Protein AF-A0A2E7NAD4-F1 (afdb_monomer)

pLDDT: mean 76.51, std 13.87, range [39.69, 90.75]

Secondary structure (DSSP, 8-state):
------HHHHHHHHHHHHHHH---HHHHHHHHHHHHT--HHHHHTT--HHHHHHHHHHHHHTT---S-S--PPP-

Foldseek 3Di:
DDPPDALVNVVVQLVVQCVPVVDQSVVSLVVVCVVVVHDSVVCVVSHDVVSVVSNVVSCVVVVVVPDPPDPPPDD

Structure (mmCIF, N/CA/C/O backbone):
data_AF-A0A2E7NAD4-F1
#
_entry.id   AF-A0A2E7NAD4-F1
#
loop_
_atom_site.group_PDB
_atom_site.id
_atom_site.type_symbol
_atom_site.label_atom_id
_atom_site.label_alt_id
_atom_site.label_comp_id
_atom_site.label_asym_id
_atom_site.label_entity_id
_atom_site.label_seq_id
_atom_site.pdbx_PDB_ins_code
_atom_site.Cartn_x
_atom_site.Cartn_y
_atom_site.Cartn_z
_atom_site.occupancy
_atom_site.B_iso_or_equiv
_atom_site.auth_seq_id
_atom_site.auth_comp_id
_atom_site.auth_asym_id
_atom_site.auth_atom_id
_atom_site.pdbx_PDB_model_num
ATOM 1 N N . MET A 1 1 ? 17.419 -10.870 -7.821 1.00 39.69 1 MET A N 1
ATOM 2 C CA . MET A 1 1 ? 16.894 -9.625 -8.429 1.00 39.69 1 MET A CA 1
ATOM 3 C C . MET A 1 1 ? 16.307 -8.740 -7.330 1.00 39.69 1 MET A C 1
ATOM 5 O O . MET A 1 1 ? 15.359 -9.156 -6.666 1.00 39.69 1 MET A O 1
ATOM 9 N N . LYS A 1 2 ? 16.920 -7.578 -7.053 1.00 43.31 2 LYS A N 1
ATOM 10 C CA . LYS A 1 2 ? 16.388 -6.589 -6.100 1.00 43.31 2 LYS A CA 1
ATOM 11 C C . LYS A 1 2 ? 15.245 -5.852 -6.790 1.00 43.31 2 LYS A C 1
ATOM 13 O O . LYS A 1 2 ? 15.479 -5.073 -7.702 1.00 43.31 2 LYS A O 1
AT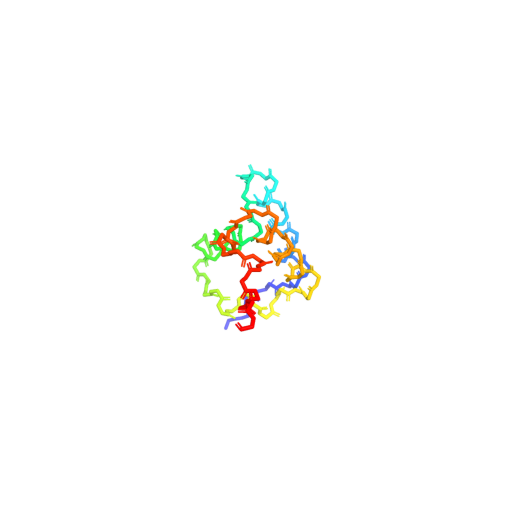OM 18 N N . LEU A 1 3 ? 14.021 -6.133 -6.361 1.00 55.28 3 LEU A N 1
ATOM 19 C CA . LEU A 1 3 ? 12.872 -5.295 -6.672 1.00 55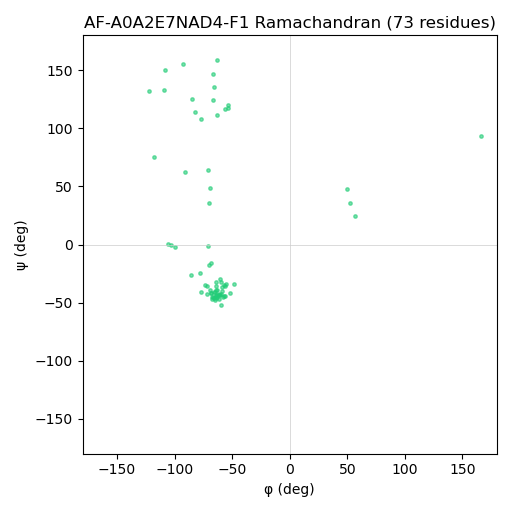.28 3 LEU A CA 1
ATOM 20 C C . LEU A 1 3 ? 13.163 -3.941 -6.007 1.00 55.28 3 LEU A C 1
ATOM 22 O O . LEU A 1 3 ? 13.270 -3.887 -4.782 1.00 55.28 3 LEU A O 1
ATOM 26 N N . GLY A 1 4 ? 13.403 -2.891 -6.795 1.00 63.00 4 GLY A N 1
ATOM 27 C CA . GLY A 1 4 ? 13.753 -1.538 -6.332 1.00 63.00 4 GLY A CA 1
ATOM 28 C C . GLY A 1 4 ? 12.595 -0.807 -5.648 1.00 63.00 4 GLY A C 1
ATOM 29 O O . GLY A 1 4 ? 12.426 0.393 -5.826 1.00 63.00 4 GLY A O 1
ATOM 30 N N . ILE A 1 5 ? 11.762 -1.540 -4.912 1.00 70.88 5 ILE 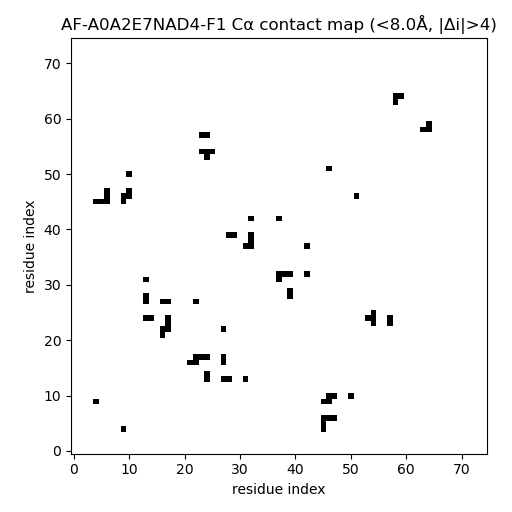A N 1
ATOM 31 C CA . ILE A 1 5 ? 10.619 -1.012 -4.184 1.00 70.88 5 ILE A CA 1
ATOM 32 C C . ILE A 1 5 ? 11.136 -0.524 -2.838 1.00 70.88 5 ILE A C 1
ATOM 34 O O . ILE A 1 5 ? 11.799 -1.256 -2.103 1.00 70.88 5 ILE A O 1
ATOM 38 N N . THR A 1 6 ? 10.853 0.736 -2.541 1.00 81.50 6 THR A N 1
ATOM 39 C CA . THR A 1 6 ? 11.101 1.343 -1.235 1.00 81.50 6 THR A CA 1
ATOM 40 C C . THR A 1 6 ? 9.763 1.563 -0.546 1.00 81.50 6 THR A C 1
ATOM 42 O O . THR A 1 6 ? 8.765 1.810 -1.218 1.00 81.50 6 THR A O 1
ATOM 45 N N . THR A 1 7 ? 9.737 1.516 0.786 1.00 81.31 7 THR A N 1
ATOM 46 C CA . THR A 1 7 ? 8.528 1.743 1.599 1.00 81.31 7 THR A CA 1
ATOM 47 C C . THR A 1 7 ? 7.836 3.057 1.219 1.00 81.31 7 THR A C 1
ATOM 49 O O . THR A 1 7 ? 6.627 3.102 1.036 1.00 81.31 7 THR A O 1
ATOM 52 N N . LYS A 1 8 ? 8.619 4.124 0.997 1.00 81.62 8 LYS A N 1
ATOM 53 C CA . LYS A 1 8 ? 8.102 5.440 0.587 1.00 81.62 8 LYS A CA 1
ATOM 54 C C . LYS A 1 8 ? 7.488 5.425 -0.814 1.00 81.62 8 LYS A C 1
ATOM 56 O O . LYS A 1 8 ? 6.412 5.981 -1.005 1.00 81.62 8 LYS A O 1
ATOM 61 N N . GLY A 1 9 ? 8.167 4.797 -1.777 1.00 84.19 9 GLY A N 1
ATOM 62 C CA . GLY A 1 9 ? 7.662 4.684 -3.147 1.00 84.19 9 GLY A CA 1
ATOM 63 C C . GLY A 1 9 ? 6.388 3.847 -3.213 1.00 84.19 9 GLY A C 1
ATOM 64 O O . GLY A 1 9 ? 5.437 4.239 -3.876 1.00 84.19 9 GLY A O 1
ATOM 65 N N . PHE A 1 10 ? 6.341 2.750 -2.454 1.00 85.06 10 PHE A N 1
ATOM 66 C CA . PHE A 1 10 ? 5.163 1.896 -2.357 1.00 85.06 10 PHE A CA 1
ATOM 67 C C . PHE A 1 10 ? 3.952 2.665 -1.821 1.00 85.06 10 PHE A C 1
ATOM 69 O O . PHE A 1 10 ? 2.917 2.693 -2.480 1.00 85.06 10 PHE A O 1
ATOM 76 N N . THR A 1 11 ? 4.090 3.358 -0.685 1.00 85.19 11 THR A N 1
ATOM 77 C CA . THR A 1 11 ? 2.994 4.156 -0.112 1.00 85.19 11 THR A CA 1
ATOM 78 C C . THR A 1 11 ? 2.465 5.197 -1.096 1.00 85.19 11 THR A C 1
ATOM 80 O O . THR A 1 11 ? 1.253 5.313 -1.252 1.00 85.19 11 THR A O 1
ATOM 83 N N . ALA A 1 12 ? 3.351 5.910 -1.801 1.00 87.56 12 ALA A N 1
ATOM 84 C CA . ALA A 1 12 ? 2.943 6.903 -2.793 1.00 87.56 12 ALA A CA 1
ATOM 85 C C . ALA A 1 12 ? 2.141 6.275 -3.945 1.00 87.56 12 ALA A C 1
ATOM 87 O O . ALA A 1 12 ? 1.102 6.812 -4.327 1.00 87.56 12 ALA A O 1
ATOM 88 N N . THR A 1 13 ? 2.580 5.119 -4.456 1.00 89.00 13 THR A N 1
ATOM 89 C CA . THR A 1 13 ? 1.856 4.388 -5.505 1.00 89.00 13 THR A CA 1
ATOM 90 C C . THR A 1 13 ? 0.486 3.911 -5.028 1.00 89.00 13 THR A C 1
ATOM 92 O O . THR A 1 13 ? -0.492 4.072 -5.749 1.00 89.00 13 THR A O 1
ATOM 95 N N . ILE A 1 14 ? 0.382 3.369 -3.810 1.00 88.06 14 ILE A N 1
ATOM 96 C CA . ILE A 1 14 ? -0.908 2.932 -3.261 1.00 88.06 14 ILE A CA 1
ATOM 97 C C . ILE A 1 14 ? -1.862 4.118 -3.091 1.00 88.06 14 ILE A C 1
ATOM 99 O O . ILE A 1 14 ? -3.013 4.026 -3.501 1.00 88.06 14 ILE A O 1
ATOM 103 N N . GLU A 1 15 ? -1.405 5.249 -2.547 1.00 88.06 15 GLU A N 1
ATOM 104 C CA . GLU A 1 15 ? -2.260 6.435 -2.394 1.00 88.06 15 GLU A CA 1
ATOM 105 C C . GLU A 1 15 ? -2.711 7.021 -3.738 1.00 88.06 15 GLU A C 1
ATOM 107 O O . GLU A 1 15 ? -3.812 7.561 -3.840 1.00 88.06 15 GLU A O 1
ATOM 112 N N . GLU A 1 16 ? -1.884 6.922 -4.778 1.00 90.75 16 GLU A N 1
ATOM 113 C CA . GLU A 1 16 ? -2.286 7.275 -6.137 1.00 90.75 16 GLU A CA 1
ATOM 114 C C . GLU A 1 16 ? -3.345 6.312 -6.680 1.00 90.75 16 GLU A C 1
ATOM 116 O O . GLU A 1 16 ? -4.373 6.774 -7.161 1.00 90.75 16 GLU A O 1
ATOM 121 N N . LEU A 1 17 ? -3.165 4.997 -6.534 1.00 90.44 17 LEU A N 1
ATOM 122 C CA . LEU A 1 17 ? -4.148 4.001 -6.975 1.00 90.44 17 LEU A CA 1
ATOM 123 C C . LEU A 1 17 ? -5.499 4.165 -6.267 1.00 90.44 17 LEU A C 1
ATOM 125 O O . LEU A 1 17 ? -6.535 4.154 -6.928 1.00 90.44 17 LEU A O 1
ATOM 129 N N . VAL A 1 18 ? -5.490 4.391 -4.950 1.00 88.06 18 VAL A N 1
ATOM 130 C CA . VAL A 1 18 ? -6.693 4.685 -4.151 1.00 88.06 18 VAL A CA 1
ATOM 131 C C . VAL A 1 18 ? -7.418 5.919 -4.694 1.00 88.06 18 VAL A C 1
ATOM 133 O O . VAL A 1 18 ? -8.635 5.895 -4.851 1.00 88.06 18 VAL A O 1
ATOM 136 N N . ARG A 1 19 ? -6.689 6.992 -5.031 1.00 87.31 19 ARG A N 1
ATOM 137 C CA . ARG A 1 19 ? -7.288 8.224 -5.573 1.00 87.31 19 ARG A CA 1
ATOM 138 C C . ARG A 1 19 ? -7.795 8.068 -7.004 1.00 87.31 19 ARG A C 1
ATOM 140 O O . ARG A 1 19 ? -8.870 8.566 -7.307 1.00 87.31 19 ARG A O 1
ATOM 147 N N . THR A 1 20 ? -7.030 7.411 -7.870 1.00 90.62 20 THR A N 1
ATOM 148 C CA . THR A 1 20 ? -7.332 7.306 -9.304 1.00 90.62 20 THR A CA 1
ATOM 149 C C . THR A 1 20 ? -8.432 6.286 -9.582 1.00 90.62 20 THR A C 1
ATOM 151 O O . THR A 1 20 ? -9.310 6.535 -10.403 1.00 90.62 20 THR A O 1
ATOM 154 N N . HIS A 1 21 ? -8.402 5.144 -8.891 1.00 85.44 21 HIS A N 1
ATOM 155 C CA . HIS A 1 21 ? -9.362 4.056 -9.084 1.00 85.44 21 HIS A CA 1
ATOM 156 C C . HIS A 1 21 ? -10.485 4.043 -8.038 1.00 85.44 21 HIS A C 1
ATOM 158 O O . HIS A 1 21 ? -11.372 3.200 -8.131 1.00 85.44 21 HIS A O 1
ATOM 164 N N . HIS A 1 22 ? -10.465 4.959 -7.058 1.00 84.44 22 HIS A N 1
ATOM 165 C CA . HIS A 1 22 ? -11.418 4.992 -5.940 1.00 84.44 22 HIS A CA 1
ATOM 166 C C . HIS A 1 22 ? -11.524 3.646 -5.198 1.00 84.44 22 HIS A C 1
ATOM 168 O O . HIS A 1 22 ? -12.602 3.246 -4.764 1.00 84.44 22 HIS A O 1
ATOM 174 N N . LEU A 1 23 ? -10.395 2.944 -5.077 1.00 84.50 23 LEU A N 1
ATOM 175 C CA . LEU A 1 23 ? -10.288 1.638 -4.426 1.00 84.50 23 LEU A CA 1
ATOM 176 C C . LEU A 1 23 ? -9.926 1.786 -2.949 1.00 84.50 23 LEU A C 1
ATOM 178 O O . LEU A 1 23 ? -9.267 2.750 -2.562 1.00 84.50 23 LEU A O 1
ATOM 182 N N . SER A 1 24 ? -10.281 0.791 -2.136 1.00 85.62 24 SER A N 1
ATOM 183 C CA . SER A 1 24 ? -9.762 0.686 -0.767 1.00 85.62 24 SER A CA 1
ATOM 184 C C . SER A 1 24 ? -8.240 0.490 -0.764 1.00 85.62 24 SER A C 1
ATOM 186 O O . SER A 1 24 ? -7.653 0.005 -1.738 1.00 85.62 24 SER A O 1
ATOM 188 N N . TYR A 1 25 ? -7.572 0.808 0.352 1.00 85.88 25 TYR A N 1
ATOM 189 C CA . TYR A 1 25 ? -6.124 0.572 0.467 1.00 85.88 25 TYR A CA 1
ATOM 190 C C . TYR A 1 25 ? -5.768 -0.900 0.204 1.00 85.88 25 TYR A C 1
ATOM 192 O O . TYR A 1 25 ? -4.742 -1.184 -0.409 1.00 85.88 25 TYR A O 1
ATOM 200 N N . MET A 1 26 ? -6.620 -1.839 0.627 1.00 84.31 26 MET A N 1
ATOM 201 C CA . MET A 1 26 ? -6.412 -3.273 0.415 1.00 84.31 26 MET A CA 1
ATOM 202 C C . MET A 1 26 ? -6.541 -3.668 -1.063 1.00 84.31 26 MET A C 1
ATOM 204 O O . MET A 1 26 ? -5.720 -4.429 -1.572 1.00 84.31 26 MET A O 1
ATOM 208 N N . GLU A 1 27 ? -7.526 -3.122 -1.772 1.00 87.31 27 GLU A N 1
ATOM 209 C CA . GLU A 1 27 ? -7.701 -3.365 -3.206 1.00 87.31 27 GLU A CA 1
ATOM 210 C C . GLU A 1 27 ? -6.584 -2.739 -4.036 1.00 87.31 27 GLU A C 1
ATOM 212 O O . GLU A 1 27 ? -6.047 -3.397 -4.920 1.00 87.31 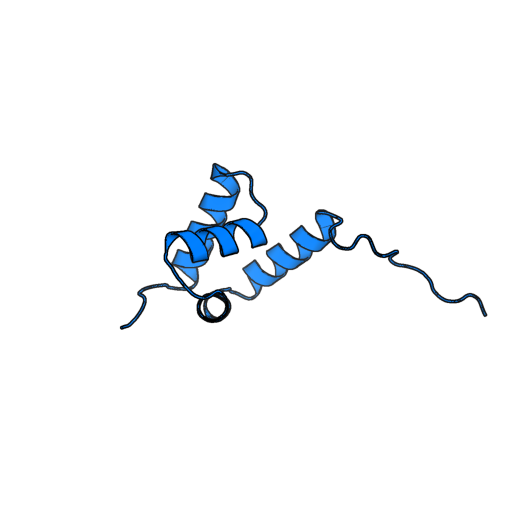27 GLU A O 1
ATOM 217 N N . ALA A 1 28 ? -6.162 -1.513 -3.717 1.00 90.31 28 ALA A N 1
ATOM 218 C CA . ALA A 1 28 ? -5.031 -0.867 -4.381 1.00 90.31 28 ALA A CA 1
ATOM 219 C C . ALA A 1 28 ? -3.733 -1.684 -4.233 1.00 90.31 28 ALA A C 1
ATOM 221 O O . ALA A 1 28 ? -2.935 -1.785 -5.165 1.00 90.31 28 ALA A O 1
ATOM 222 N N . ILE A 1 29 ? -3.540 -2.311 -3.071 1.00 87.31 29 ILE A N 1
ATOM 223 C CA . ILE A 1 29 ? -2.419 -3.211 -2.772 1.00 87.31 29 ILE A CA 1
ATOM 224 C C . ILE A 1 29 ? -2.470 -4.478 -3.632 1.00 87.31 29 ILE A C 1
ATOM 226 O O . ILE A 1 29 ? -1.451 -4.867 -4.208 1.00 87.31 29 ILE A O 1
ATOM 230 N N . LEU A 1 30 ? -3.641 -5.108 -3.743 1.00 88.19 30 LEU A N 1
ATOM 231 C CA . LEU A 1 30 ? -3.840 -6.291 -4.586 1.00 88.19 30 LEU A CA 1
ATOM 232 C C . LEU A 1 30 ? -3.680 -5.957 -6.072 1.00 88.19 30 LEU A C 1
ATOM 234 O O . LEU A 1 30 ? -3.016 -6.697 -6.795 1.00 88.19 30 LEU A O 1
ATOM 238 N N . PHE A 1 31 ? -4.205 -4.810 -6.501 1.00 90.69 31 PHE A N 1
ATOM 239 C CA . PHE A 1 31 ? -4.080 -4.311 -7.865 1.00 90.69 31 PHE A CA 1
ATOM 240 C C . PHE A 1 31 ? -2.616 -4.076 -8.240 1.00 90.69 31 PHE A C 1
ATOM 242 O O . PHE A 1 31 ? -2.149 -4.559 -9.268 1.00 90.69 31 PHE A O 1
ATOM 249 N N . PHE A 1 32 ? -1.851 -3.420 -7.361 1.00 88.81 32 PHE A N 1
ATOM 250 C CA . PHE A 1 32 ? -0.413 -3.241 -7.554 1.00 88.81 32 PHE A CA 1
ATOM 251 C C . PHE A 1 32 ? 0.331 -4.580 -7.668 1.00 88.81 32 PHE A C 1
ATOM 253 O O . PHE A 1 32 ? 1.242 -4.713 -8.487 1.00 88.81 32 PHE A O 1
ATOM 260 N N . CYS A 1 33 ? -0.050 -5.572 -6.857 1.00 87.88 33 CYS A N 1
ATOM 261 C CA . CYS A 1 33 ? 0.520 -6.916 -6.926 1.00 87.88 33 CYS A CA 1
ATOM 262 C C . CYS A 1 33 ? 0.210 -7.607 -8.257 1.00 87.88 33 CYS A C 1
ATOM 264 O O . CYS A 1 33 ? 1.121 -8.169 -8.856 1.00 87.88 33 CYS A O 1
ATOM 266 N N . GLN A 1 34 ? -1.032 -7.525 -8.744 1.00 88.94 34 GLN A N 1
ATOM 267 C CA . GLN A 1 34 ? -1.427 -8.105 -10.031 1.00 88.94 34 GLN A CA 1
ATOM 268 C C . GLN A 1 34 ? -0.728 -7.435 -11.217 1.00 88.94 34 GLN A C 1
ATOM 270 O O . GLN A 1 34 ? -0.158 -8.128 -12.051 1.00 88.94 34 GLN A O 1
ATOM 275 N N . GLU A 1 35 ? -0.708 -6.102 -11.274 1.00 88.75 35 GLU A N 1
ATOM 276 C CA . GLU A 1 35 ? -0.092 -5.336 -12.373 1.00 88.75 35 GLU A CA 1
ATOM 277 C C . GLU A 1 35 ? 1.412 -5.600 -12.521 1.00 88.75 35 GLU A C 1
ATOM 279 O O . GLU A 1 35 ? 1.990 -5.472 -13.601 1.00 88.75 35 GLU A O 1
ATOM 284 N N . ARG A 1 36 ? 2.081 -5.921 -11.411 1.00 84.19 36 ARG A N 1
ATOM 285 C CA . ARG A 1 36 ? 3.534 -6.113 -11.363 1.00 84.19 36 ARG A CA 1
ATOM 286 C C . ARG A 1 36 ? 3.950 -7.576 -11.248 1.00 84.19 36 ARG A C 1
ATOM 288 O O . ARG A 1 36 ? 5.154 -7.823 -11.178 1.00 84.19 36 ARG A O 1
ATOM 295 N N . ASP A 1 37 ? 2.988 -8.497 -11.210 1.00 85.38 37 ASP A N 1
ATOM 296 C CA . ASP A 1 37 ? 3.195 -9.925 -10.948 1.00 85.38 37 ASP A CA 1
ATOM 297 C C . ASP A 1 37 ? 4.057 -10.149 -9.684 1.00 85.38 37 ASP A C 1
ATOM 299 O O . ASP A 1 37 ? 5.083 -10.831 -9.675 1.00 85.38 37 ASP A O 1
ATOM 303 N N . ILE A 1 38 ? 3.695 -9.454 -8.598 1.00 85.31 38 ILE A N 1
ATOM 304 C CA . ILE A 1 38 ? 4.392 -9.518 -7.309 1.00 85.31 38 ILE A CA 1
ATOM 305 C C . ILE A 1 38 ? 3.517 -10.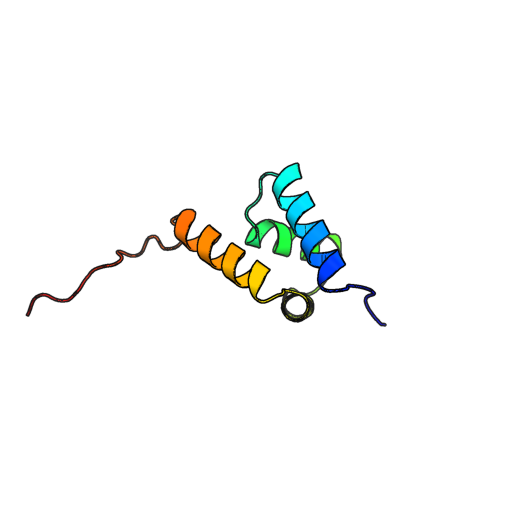257 -6.309 1.00 85.31 38 ILE A C 1
ATOM 307 O O . ILE A 1 38 ? 2.351 -9.926 -6.124 1.00 85.31 38 ILE A O 1
ATOM 311 N N . GLU A 1 39 ? 4.108 -11.199 -5.579 1.00 84.44 39 GLU A N 1
ATOM 312 C CA . GLU A 1 39 ? 3.398 -11.853 -4.486 1.00 84.44 39 GLU A CA 1
ATOM 313 C C . GLU A 1 39 ? 3.069 -10.875 -3.344 1.00 84.44 39 GLU A C 1
ATOM 315 O O . GLU A 1 39 ? 3.955 -10.133 -2.890 1.00 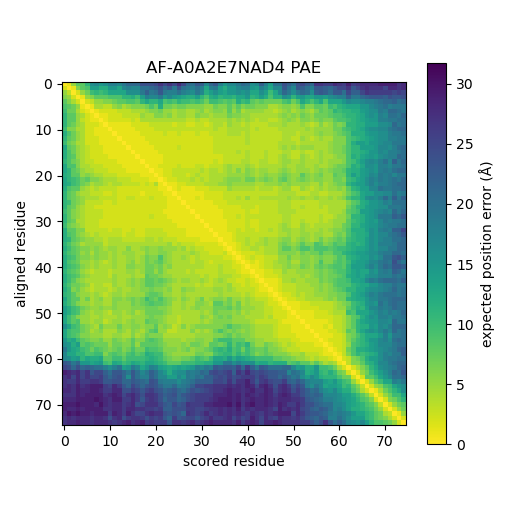84.44 39 GLU A O 1
ATOM 320 N N . PRO A 1 40 ? 1.837 -10.916 -2.801 1.00 81.50 40 PRO A N 1
ATOM 321 C CA . PRO A 1 40 ? 1.415 -10.048 -1.706 1.00 81.50 40 PRO A CA 1
ATOM 322 C C . PRO A 1 40 ? 2.329 -10.189 -0.481 1.00 81.50 40 PRO A C 1
ATOM 324 O O . PRO A 1 40 ? 2.677 -9.208 0.169 1.00 81.50 40 PRO A O 1
ATOM 327 N N . GLU A 1 41 ? 2.834 -11.391 -0.209 1.00 82.12 41 GLU A N 1
ATOM 328 C CA . GLU A 1 41 ? 3.766 -11.645 0.894 1.00 82.12 41 GLU A CA 1
ATOM 329 C C . GLU A 1 41 ? 5.063 -10.821 0.776 1.00 82.12 41 GLU A C 1
ATOM 331 O O . GLU A 1 41 ? 5.632 -10.349 1.765 1.00 82.12 41 GLU A O 1
ATOM 336 N N . ARG A 1 42 ? 5.497 -10.547 -0.459 1.00 82.06 42 ARG A N 1
ATOM 337 C CA . ARG A 1 42 ? 6.701 -9.766 -0.740 1.00 82.06 42 ARG A CA 1
ATOM 338 C C . ARG A 1 42 ? 6.484 -8.268 -0.584 1.00 82.06 42 ARG A C 1
ATOM 340 O O . ARG A 1 42 ? 7.468 -7.564 -0.342 1.00 82.06 42 ARG A O 1
ATOM 347 N N . ILE A 1 43 ? 5.252 -7.776 -0.723 1.00 82.31 43 ILE A N 1
ATOM 348 C CA . ILE A 1 43 ? 4.943 -6.359 -0.510 1.00 82.31 43 ILE A CA 1
ATOM 349 C C . ILE A 1 43 ? 4.652 -6.019 0.949 1.00 82.31 43 ILE A C 1
ATOM 351 O O . ILE A 1 43 ? 4.933 -4.897 1.355 1.00 82.31 43 ILE A O 1
ATOM 355 N N . VAL A 1 44 ? 4.186 -6.981 1.758 1.00 79.75 44 VAL A N 1
ATOM 356 C CA . VAL A 1 44 ? 3.860 -6.774 3.183 1.00 79.75 44 VAL A CA 1
ATOM 357 C C . VAL A 1 44 ? 5.050 -6.208 3.963 1.00 79.75 44 VAL A C 1
ATOM 359 O O . VAL A 1 44 ? 4.872 -5.349 4.820 1.00 79.75 44 VAL A O 1
ATOM 362 N N . ARG A 1 45 ? 6.282 -6.595 3.610 1.00 82.44 45 ARG A N 1
ATOM 363 C CA . ARG A 1 45 ? 7.517 -6.045 4.207 1.00 82.44 45 ARG A CA 1
ATOM 364 C C . ARG A 1 45 ? 7.807 -4.577 3.856 1.00 82.44 45 ARG A C 1
ATOM 366 O O . ARG A 1 45 ? 8.674 -3.971 4.476 1.00 82.44 45 ARG A O 1
ATOM 373 N N . TYR A 1 46 ? 7.148 -4.036 2.833 1.00 81.25 46 TYR A N 1
ATOM 374 C CA . TYR A 1 46 ? 7.248 -2.638 2.402 1.00 81.25 46 TYR A CA 1
ATOM 375 C C . TYR A 1 46 ? 6.039 -1.804 2.846 1.00 81.25 46 TYR A C 1
ATOM 377 O O . TYR A 1 46 ? 5.998 -0.610 2.557 1.00 81.25 46 TYR A O 1
ATOM 385 N N . ILE A 1 47 ? 5.069 -2.408 3.539 1.00 83.19 47 ILE A N 1
ATOM 386 C CA . ILE A 1 47 ? 3.956 -1.693 4.160 1.00 83.19 47 ILE A CA 1
ATOM 387 C C . ILE A 1 47 ? 4.447 -1.156 5.503 1.00 83.19 47 ILE A C 1
ATOM 389 O O . ILE A 1 47 ? 4.759 -1.919 6.416 1.00 83.19 47 ILE A O 1
ATOM 393 N N . ASP A 1 48 ? 4.519 0.167 5.616 1.00 82.81 48 ASP A N 1
ATOM 394 C CA . ASP A 1 48 ? 4.818 0.827 6.885 1.00 82.81 48 ASP A CA 1
ATOM 395 C C . ASP A 1 48 ? 3.664 0.612 7.888 1.00 82.81 48 ASP A C 1
ATOM 397 O O . ASP A 1 48 ? 2.500 0.570 7.463 1.00 82.81 48 ASP A O 1
ATOM 401 N N . PRO A 1 49 ? 3.925 0.505 9.207 1.00 81.19 49 PRO A N 1
ATOM 402 C CA . PRO A 1 49 ? 2.874 0.429 10.224 1.00 81.19 49 PRO A CA 1
ATOM 403 C C . PRO A 1 49 ? 1.788 1.500 10.069 1.00 81.19 49 PRO A C 1
ATOM 405 O O . PRO A 1 49 ? 0.617 1.192 10.278 1.00 81.19 49 PRO A O 1
ATOM 408 N N . SER A 1 50 ? 2.132 2.710 9.614 1.00 80.12 50 SER A N 1
ATOM 409 C CA . SER A 1 50 ? 1.140 3.763 9.369 1.00 80.12 50 SER A CA 1
ATOM 410 C C . SER A 1 50 ? 0.142 3.403 8.255 1.00 80.12 50 SER A C 1
ATOM 412 O O . SER A 1 50 ? -1.055 3.650 8.383 1.00 80.12 50 SER A O 1
ATOM 414 N N . VAL A 1 51 ? 0.595 2.761 7.173 1.00 79.38 51 VAL A N 1
ATOM 415 C CA . VAL A 1 51 ? -0.291 2.300 6.086 1.00 79.38 51 VAL A CA 1
ATOM 416 C C . VAL A 1 51 ? -1.121 1.103 6.543 1.00 79.38 51 VAL A C 1
ATOM 418 O O . VAL A 1 51 ? -2.292 1.001 6.195 1.00 79.38 51 VAL A O 1
ATOM 421 N N . LYS A 1 52 ? -0.546 0.222 7.367 1.00 82.62 52 LYS A N 1
ATOM 422 C CA . LYS A 1 52 ? -1.269 -0.913 7.951 1.00 82.62 52 LYS A CA 1
ATOM 423 C C . LYS A 1 52 ? -2.429 -0.460 8.839 1.00 82.62 52 LYS A C 1
ATOM 425 O O . LYS A 1 52 ? -3.517 -1.021 8.741 1.00 82.62 52 LYS A O 1
ATOM 430 N N . GLU A 1 53 ? -2.211 0.568 9.652 1.00 83.69 53 GLU A N 1
ATOM 431 C CA . GLU A 1 53 ? -3.258 1.177 10.473 1.00 83.69 53 GLU A CA 1
ATOM 432 C C . GLU A 1 53 ? -4.353 1.804 9.601 1.00 83.69 53 GLU A C 1
ATOM 434 O O . GLU A 1 53 ? -5.531 1.544 9.829 1.00 83.69 53 GLU A O 1
ATOM 439 N N . LYS A 1 54 ? -3.981 2.522 8.530 1.00 81.75 54 LYS A N 1
ATOM 440 C CA . LYS A 1 54 ? -4.949 3.035 7.545 1.00 81.75 54 LYS A CA 1
ATOM 441 C C . LYS A 1 54 ? -5.783 1.918 6.913 1.00 81.75 54 LYS A C 1
ATOM 443 O O . LYS A 1 54 ? -6.994 2.063 6.851 1.00 81.75 54 LYS A O 1
ATOM 448 N N . ILE A 1 55 ? -5.176 0.799 6.499 1.00 82.44 55 ILE A N 1
ATOM 449 C CA . ILE A 1 55 ? -5.904 -0.364 5.951 1.00 82.44 55 ILE A CA 1
ATOM 450 C C . ILE A 1 55 ? -6.890 -0.925 6.980 1.00 82.44 55 ILE A C 1
ATOM 452 O O . ILE A 1 55 ? -8.013 -1.274 6.630 1.00 82.44 55 ILE A O 1
ATOM 456 N N . GLN A 1 56 ? -6.478 -1.029 8.245 1.00 79.25 56 GLN A N 1
ATOM 457 C CA . GLN A 1 56 ? -7.326 -1.565 9.305 1.00 79.25 56 GLN A CA 1
ATOM 458 C C . GLN A 1 56 ? -8.507 -0.636 9.607 1.00 79.25 56 GLN A C 1
ATOM 460 O O . GLN A 1 56 ? -9.641 -1.104 9.654 1.00 79.25 56 GLN A O 1
ATOM 465 N N . LEU A 1 57 ? -8.261 0.671 9.717 1.00 80.25 57 LEU A N 1
ATOM 466 C CA . LEU A 1 57 ? -9.302 1.685 9.894 1.00 80.25 57 LEU A CA 1
ATOM 467 C C . LEU A 1 57 ? -10.258 1.746 8.699 1.00 80.25 57 LEU A C 1
ATOM 469 O O . LEU A 1 57 ? -11.465 1.898 8.892 1.00 80.25 57 LEU A O 1
ATOM 473 N N . ASP A 1 58 ? -9.733 1.607 7.481 1.00 74.25 58 ASP A N 1
ATOM 474 C CA . ASP A 1 58 ? -10.522 1.541 6.252 1.00 74.25 58 ASP A CA 1
ATOM 475 C C . ASP A 1 58 ? -11.408 0.291 6.263 1.00 74.25 58 ASP A C 1
ATOM 477 O O . ASP A 1 58 ? -12.611 0.409 6.081 1.00 74.25 58 ASP A O 1
ATOM 481 N N . ALA A 1 59 ? -10.873 -0.883 6.620 1.00 72.69 59 ALA A N 1
ATOM 482 C CA . ALA A 1 59 ? -11.637 -2.130 6.743 1.00 72.69 59 ALA A CA 1
ATOM 483 C C . ALA A 1 59 ? -12.704 -2.093 7.856 1.00 72.69 59 ALA A C 1
ATOM 485 O O . ALA A 1 59 ? -13.787 -2.670 7.702 1.00 72.69 59 ALA A O 1
ATOM 486 N N . GLU A 1 60 ? -12.417 -1.415 8.971 1.00 69.69 60 GLU A N 1
ATOM 487 C CA . GLU A 1 60 ? -13.389 -1.164 10.038 1.00 69.69 60 GLU A CA 1
ATOM 488 C C . GLU A 1 60 ? -14.481 -0.181 9.599 1.00 69.69 60 GLU A C 1
ATOM 490 O O . GLU A 1 60 ? -15.653 -0.395 9.912 1.00 69.69 60 GLU A O 1
ATOM 495 N N . SER A 1 61 ? -14.114 0.860 8.846 1.00 67.62 61 SER A N 1
ATOM 496 C CA . SER A 1 61 ? -15.044 1.871 8.326 1.00 67.62 61 SER A CA 1
ATOM 497 C C . SER A 1 61 ? -15.900 1.339 7.176 1.00 67.62 61 SER A C 1
ATOM 499 O O . SER A 1 61 ? -17.079 1.678 7.087 1.00 67.62 61 SER A O 1
ATOM 501 N N . LEU A 1 62 ? -15.352 0.456 6.333 1.00 63.84 62 LEU A N 1
ATOM 502 C CA . LEU A 1 62 ? -16.052 -0.157 5.201 1.00 63.84 62 LEU A CA 1
ATOM 503 C C . LEU A 1 62 ? -17.124 -1.174 5.626 1.00 63.84 62 LEU A C 1
ATOM 505 O O . LEU A 1 62 ? -17.802 -1.737 4.769 1.00 63.84 62 LEU A O 1
ATOM 509 N N . ASN A 1 63 ? -17.306 -1.436 6.928 1.00 56.88 63 ASN A N 1
ATOM 510 C CA . ASN A 1 63 ? -18.262 -2.426 7.437 1.00 56.88 63 ASN A CA 1
ATOM 511 C C . ASN A 1 63 ? -18.026 -3.843 6.849 1.00 56.88 63 ASN A C 1
ATOM 513 O O . ASN A 1 63 ? -18.941 -4.666 6.804 1.00 56.88 63 ASN A O 1
ATOM 517 N N . CYS A 1 64 ? -16.792 -4.139 6.407 1.00 50.88 64 CYS A N 1
ATOM 518 C CA . CYS A 1 64 ? -16.362 -5.470 5.952 1.00 50.88 64 CYS A CA 1
ATOM 519 C C . CYS A 1 64 ? -16.265 -6.468 7.116 1.00 50.88 64 CYS A C 1
ATOM 521 O O . CYS A 1 64 ? -16.315 -7.678 6.913 1.00 50.88 64 CYS A O 1
ATOM 523 N N . LEU A 1 65 ? -16.212 -5.967 8.352 1.00 50.06 65 LEU A N 1
ATOM 524 C CA . LEU A 1 65 ? -16.510 -6.723 9.563 1.00 50.06 65 LEU A CA 1
ATOM 525 C C . LEU A 1 65 ? -18.000 -6.568 9.908 1.00 50.06 65 LEU A C 1
ATOM 527 O O . LEU A 1 65 ? -18.349 -6.060 10.972 1.00 50.06 65 LEU A O 1
ATOM 531 N N . LYS A 1 66 ? -18.901 -7.028 9.029 1.00 47.81 66 LYS A N 1
ATOM 532 C CA . LYS A 1 66 ? -20.301 -7.313 9.397 1.00 47.81 66 LYS A CA 1
ATOM 533 C C . LYS A 1 66 ? -20.350 -8.561 10.288 1.00 47.81 66 LYS A C 1
ATOM 535 O O . LYS A 1 66 ? -20.901 -9.598 9.940 1.00 47.81 66 LYS A O 1
ATOM 540 N N . GLY A 1 67 ? -19.742 -8.456 11.459 1.00 54.06 67 GLY A N 1
ATOM 541 C CA . GLY A 1 67 ? -20.022 -9.289 12.614 1.00 54.06 67 GLY A CA 1
ATOM 542 C C . GLY A 1 67 ? -20.419 -8.341 13.739 1.00 54.06 67 GLY A C 1
ATOM 543 O O . GLY A 1 67 ? -19.738 -7.329 13.921 1.00 54.06 67 GLY A O 1
ATOM 544 N N . PRO A 1 68 ? -21.521 -8.588 14.464 1.00 47.56 68 PRO A N 1
ATOM 545 C CA . PRO A 1 68 ? -21.954 -7.688 15.524 1.00 47.56 68 PRO A CA 1
ATOM 546 C C . PRO A 1 68 ? -20.802 -7.456 16.511 1.00 47.56 68 PRO A C 1
ATOM 548 O O . PRO A 1 68 ? -20.331 -8.394 17.155 1.00 47.56 68 PRO A O 1
ATOM 551 N N . LYS A 1 69 ? -20.373 -6.195 16.672 1.00 57.72 69 LYS A N 1
ATOM 552 C CA . LYS A 1 69 ? -19.495 -5.742 17.765 1.00 57.72 69 LYS A CA 1
ATOM 553 C C . LYS A 1 69 ? -20.255 -5.775 19.104 1.00 57.72 69 LYS A C 1
ATOM 555 O O . LYS A 1 69 ? -20.291 -4.776 19.800 1.00 57.72 69 LYS A O 1
ATOM 560 N N . THR A 1 70 ? 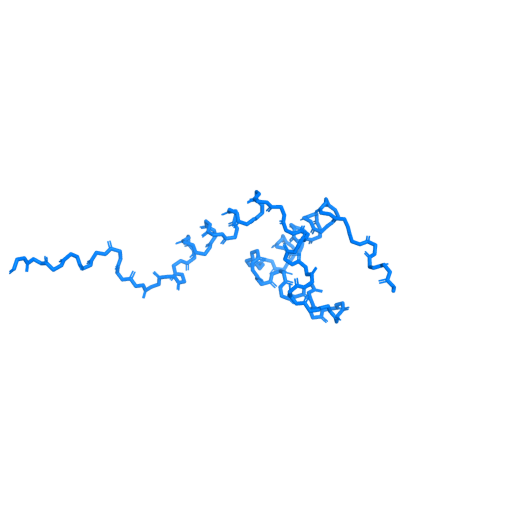-20.942 -6.872 19.431 1.00 57.97 70 THR A N 1
ATOM 561 C CA . THR A 1 70 ? -21.529 -7.191 20.746 1.00 57.97 70 THR A CA 1
ATOM 562 C C . THR A 1 70 ? -22.516 -8.352 20.614 1.00 57.97 70 THR A C 1
ATOM 564 O O . THR A 1 70 ? -23.714 -8.149 20.438 1.00 57.97 70 THR A O 1
ATOM 567 N N . THR A 1 71 ? -22.035 -9.570 20.834 1.00 48.72 71 THR A N 1
ATOM 568 C CA . THR A 1 71 ? -22.814 -10.517 21.636 1.00 48.72 71 THR A CA 1
ATOM 569 C C . THR A 1 71 ? -21.965 -10.837 22.852 1.00 48.72 71 THR A C 1
ATOM 571 O O . THR A 1 71 ? -21.335 -11.887 22.942 1.00 48.72 71 THR A O 1
ATOM 574 N N . LYS A 1 72 ? -21.898 -9.892 23.800 1.00 56.31 72 LYS A N 1
ATOM 575 C CA . LYS A 1 72 ? -21.714 -10.326 25.184 1.00 56.31 72 LYS A CA 1
ATOM 576 C C . LYS A 1 72 ? -22.872 -11.283 25.440 1.00 56.31 72 LYS A C 1
ATOM 578 O O . LYS A 1 72 ? -24.015 -10.855 25.300 1.00 56.31 72 LYS A O 1
ATOM 583 N N . LEU A 1 73 ? -22.593 -12.557 25.716 1.00 55.88 73 LEU A N 1
ATOM 584 C CA . LEU A 1 73 ? -23.613 -13.432 26.283 1.00 55.88 73 LEU A CA 1
ATOM 585 C C . LEU A 1 73 ? -24.147 -12.716 27.533 1.00 55.88 73 LEU A C 1
ATOM 587 O O . LEU A 1 73 ? -23.350 -12.428 28.433 1.00 55.88 73 LEU A O 1
ATOM 591 N N . PRO A 1 74 ? -25.437 -12.348 27.590 1.00 62.69 74 PRO A N 1
ATOM 592 C CA . PRO A 1 74 ? -26.050 -12.066 28.870 1.00 62.69 74 PRO A CA 1
ATOM 593 C C . PRO A 1 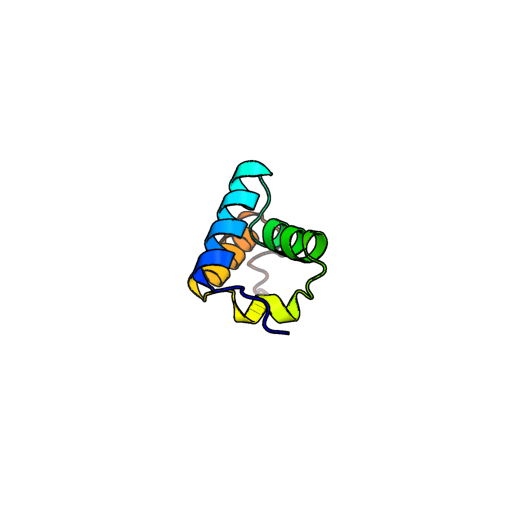74 ? -26.094 -13.399 29.626 1.00 62.69 74 PRO A C 1
ATOM 595 O O . PRO A 1 74 ? -26.581 -14.376 29.064 1.00 62.69 74 PRO A O 1
ATOM 598 N N . LEU A 1 75 ? -25.503 -13.379 30.825 1.00 57.06 75 LEU A N 1
ATOM 599 C CA . LEU A 1 75 ? -25.547 -14.346 31.937 1.00 57.06 75 LEU A CA 1
ATOM 600 C C . LEU A 1 75 ? -26.110 -15.747 31.643 1.00 57.06 75 LEU A C 1
ATOM 602 O O . LEU A 1 75 ? -27.338 -15.864 31.441 1.00 57.06 75 LEU A O 1
#

Radius of gyration: 15.46 Å; Cα contacts (8 Å, |Δi|>4): 42; chains: 1; bounding box: 43×23×44 Å

Sequence (75 aa):
MKLGITTKGFTATIEELVRTHHLSYMEAILFFCQERDIEPERIVRYIDPSVKEKIQLDAESLNCLKGPKTTK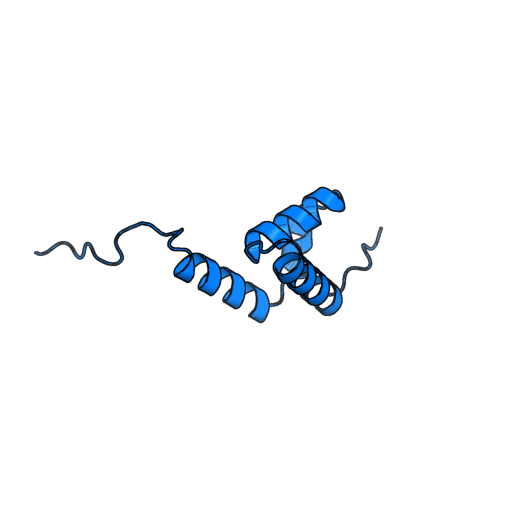LPL

Nearest PDB structures (foldseek):
  3tbi-assembly1_A  TM=7.494E-01  e=4.085E-02  Tequatrovirus T4
  7d7d-assembly1_K  TM=7.317E-01  e=9.835E-02  Tequatrovirus T4

Solvent-accessible surface area (backbone atoms only — not comparable to full-atom values): 4601 Å² total; per-residue (Å²): 134,83,74,89,76,44,47,69,58,47,53,53,52,37,56,47,40,22,66,76,69,70,38,53,66,64,52,23,50,53,48,54,22,61,80,65,77,42,60,65,79,70,48,56,83,38,55,48,71,71,57,54,50,50,39,50,53,48,42,61,70,67,52,76,64,82,57,80,96,68,76,73,78,78,130

Mean predicted aligned error: 9.64 Å